Protein AF-A0A957ILQ0-F1 (afdb_monomer_lite)

Foldseek 3Di:
DVVVVVVVVVVVVVVVPDDDDPPPPDDDDDDDDPVPCPVVVVVVVVVVVVLVVDPPPPDDDPDPVSVPDDDPPDDDDDDPDDPDDDDDDDDPD

Secondary structure (DSSP, 8-state):
-HHHHHHHHHHHHHHHT-----------------TT-TTTHHHHHHHHHHHTT-----PPPSSHHHHTSPPTTS---S-SS-SS---------

Structure (mmCIF, N/CA/C/O backbone):
data_AF-A0A957ILQ0-F1
#
_entry.id   AF-A0A957ILQ0-F1
#
loop_
_atom_site.group_PDB
_atom_site.id
_atom_site.type_symbol
_atom_site.label_atom_id
_atom_site.label_alt_id
_atom_site.label_comp_id
_atom_site.label_asym_id
_atom_site.label_entity_id
_atom_site.label_seq_id
_atom_site.pdbx_PDB_ins_code
_atom_site.Cartn_x
_atom_site.Cartn_y
_atom_site.Cartn_z
_atom_site.occupancy
_atom_site.B_iso_or_equiv
_atom_site.auth_seq_id
_atom_site.auth_comp_id
_atom_site.auth_asym_id
_atom_site.auth_atom_id
_atom_site.pdbx_PDB_model_num
ATOM 1 N N . MET A 1 1 ? 25.709 30.315 50.017 1.00 61.53 1 MET A N 1
ATOM 2 C CA . MET A 1 1 ? 24.636 31.015 49.275 1.00 61.53 1 MET A CA 1
ATOM 3 C C . MET A 1 1 ? 24.531 30.555 47.817 1.00 61.53 1 MET A C 1
ATOM 5 O O . MET A 1 1 ? 23.608 29.817 47.518 1.00 61.53 1 MET A O 1
ATOM 9 N N . LYS A 1 2 ? 25.479 30.886 46.918 1.00 71.44 2 LYS A N 1
ATOM 10 C CA . LYS A 1 2 ? 25.376 30.567 45.469 1.00 71.44 2 LYS A CA 1
ATOM 11 C C . LYS A 1 2 ? 25.281 29.066 45.138 1.00 71.44 2 LYS A C 1
ATOM 13 O O . LYS A 1 2 ? 24.468 28.676 44.314 1.00 71.44 2 LYS A O 1
ATOM 18 N N . LYS A 1 3 ? 26.057 28.219 45.828 1.00 75.62 3 LYS A N 1
ATOM 19 C CA . LYS A 1 3 ? 26.013 26.752 45.650 1.00 75.62 3 LYS A CA 1
ATOM 20 C C . LYS A 1 3 ? 24.698 26.128 46.137 1.00 75.62 3 LYS A C 1
ATOM 22 O O . LYS A 1 3 ? 24.247 25.148 45.566 1.00 75.62 3 LYS A O 1
ATOM 27 N N . LEU A 1 4 ? 24.073 26.735 47.152 1.00 85.00 4 LEU A N 1
ATOM 28 C CA . LEU A 1 4 ? 22.783 26.286 47.681 1.00 85.00 4 LEU A CA 1
ATOM 29 C C . LEU A 1 4 ? 21.653 26.596 46.688 1.00 85.00 4 LEU A C 1
ATOM 31 O O . LEU A 1 4 ? 20.802 25.753 46.445 1.00 85.00 4 LEU A O 1
ATOM 35 N N . PHE A 1 5 ? 21.704 27.772 46.053 1.00 86.94 5 PHE A N 1
ATOM 36 C CA . PHE A 1 5 ? 20.769 28.149 44.990 1.00 86.94 5 PHE A CA 1
ATOM 37 C C . PHE A 1 5 ? 20.898 27.260 43.749 1.00 86.94 5 PHE A C 1
ATOM 39 O O . PHE A 1 5 ? 19.886 26.828 43.210 1.00 86.94 5 PHE A O 1
ATOM 46 N N . ALA A 1 6 ? 22.125 26.938 43.326 1.00 86.88 6 ALA A N 1
ATOM 47 C CA . ALA A 1 6 ? 22.350 26.042 42.191 1.00 86.88 6 ALA A CA 1
ATOM 48 C C . ALA A 1 6 ? 21.811 24.625 42.456 1.00 86.88 6 ALA A C 1
ATOM 50 O O . ALA A 1 6 ? 21.163 24.036 41.596 1.00 86.88 6 ALA A O 1
ATOM 51 N N . MET A 1 7 ? 22.023 24.103 43.668 1.00 88.62 7 MET A N 1
ATOM 52 C CA . MET A 1 7 ? 21.516 22.788 44.062 1.00 88.62 7 MET A CA 1
ATOM 53 C C . MET A 1 7 ? 19.982 22.764 44.144 1.00 88.62 7 MET A C 1
ATOM 55 O O . MET A 1 7 ? 19.365 21.815 43.670 1.00 88.62 7 MET A O 1
ATOM 59 N N . LEU A 1 8 ? 19.365 23.823 44.680 1.00 90.44 8 LEU A N 1
ATOM 60 C CA . LEU A 1 8 ? 17.907 23.949 44.749 1.00 90.44 8 LEU A CA 1
ATOM 61 C C . LEU A 1 8 ? 17.271 24.031 43.353 1.00 90.44 8 LEU A C 1
ATOM 63 O O . LEU A 1 8 ? 16.252 23.394 43.102 1.00 90.44 8 LEU A O 1
ATOM 67 N N . PHE A 1 9 ? 17.894 24.768 42.431 1.00 88.56 9 PHE A N 1
ATOM 68 C CA . PHE A 1 9 ? 17.420 24.884 41.052 1.00 88.56 9 PHE A CA 1
ATOM 69 C C . PHE A 1 9 ? 17.508 23.549 40.296 1.00 88.56 9 PHE A C 1
ATOM 71 O O . PHE A 1 9 ? 16.580 23.178 39.583 1.00 88.56 9 PHE A O 1
ATOM 78 N N . MET A 1 10 ? 18.583 22.784 40.512 1.00 87.00 10 MET A N 1
ATOM 79 C CA . MET A 1 10 ? 18.734 21.442 39.941 1.00 87.00 10 MET A CA 1
ATOM 80 C C . MET A 1 10 ? 17.666 20.471 40.473 1.00 87.00 10 MET A C 1
ATOM 82 O O . MET A 1 10 ? 17.086 19.711 39.705 1.00 87.00 10 MET A O 1
ATOM 86 N N . LEU A 1 11 ? 17.360 20.525 41.773 1.00 85.88 11 LEU A N 1
ATOM 87 C CA . LEU A 1 11 ? 16.308 19.706 42.391 1.00 85.88 11 LEU A CA 1
ATOM 88 C C . LEU A 1 11 ? 14.908 20.032 41.845 1.00 85.88 11 LEU A C 1
ATOM 90 O O . LEU A 1 11 ? 14.114 19.120 41.629 1.00 85.88 11 LEU A O 1
ATOM 94 N N . LEU A 1 12 ? 14.624 21.308 41.566 1.00 84.19 12 LEU A N 1
ATOM 95 C CA . LEU A 1 12 ? 13.371 21.738 40.933 1.00 84.19 12 LEU A CA 1
ATOM 96 C C . LEU A 1 12 ? 13.240 21.224 39.490 1.00 84.19 12 LEU A C 1
ATOM 98 O O . LEU A 1 12 ? 12.157 20.803 39.094 1.00 84.19 12 LEU A O 1
ATOM 102 N N . LEU A 1 13 ? 14.339 21.197 38.728 1.00 82.62 13 LEU A N 1
ATOM 103 C CA . LEU A 1 13 ? 14.370 20.625 37.375 1.00 82.62 13 LEU A CA 1
ATOM 104 C C . LEU A 1 13 ? 14.105 19.113 37.374 1.00 82.62 13 LEU A C 1
ATOM 106 O O . LEU A 1 13 ? 13.375 18.627 36.513 1.00 82.62 13 LEU A O 1
ATOM 110 N N . LEU A 1 14 ? 14.647 18.374 38.348 1.00 79.12 14 LEU A N 1
ATOM 111 C CA . LEU A 1 14 ? 14.395 16.933 38.467 1.00 79.12 14 LEU A CA 1
ATOM 112 C C . LEU A 1 14 ? 12.945 16.627 38.875 1.00 79.12 14 LEU A C 1
ATOM 114 O O . LEU A 1 14 ? 12.374 15.660 38.382 1.00 79.12 14 LEU A O 1
ATOM 118 N N . ALA A 1 15 ? 12.330 17.455 39.725 1.00 76.62 15 ALA A N 1
ATOM 119 C CA . ALA A 1 15 ? 10.923 17.298 40.104 1.00 76.62 15 ALA A CA 1
ATOM 120 C C . ALA A 1 15 ? 9.949 17.633 38.955 1.00 76.62 15 ALA A C 1
ATOM 122 O O . ALA A 1 15 ? 8.874 17.045 38.873 1.00 76.62 15 ALA A O 1
ATOM 123 N N . ALA A 1 16 ? 10.327 18.541 38.048 1.00 73.50 16 ALA A N 1
ATOM 124 C CA . ALA A 1 16 ? 9.523 18.905 36.878 1.00 73.50 16 ALA A CA 1
ATOM 125 C C . ALA A 1 16 ? 9.554 17.857 35.748 1.00 73.50 16 ALA A C 1
ATOM 127 O O . ALA A 1 16 ? 8.696 17.884 34.874 1.00 73.50 16 ALA A O 1
ATOM 128 N N . CYS A 1 17 ? 10.505 16.917 35.773 1.00 74.69 17 CYS A N 1
ATOM 129 C CA . CYS A 1 17 ? 10.509 15.731 34.902 1.00 74.69 17 CYS A CA 1
ATOM 130 C C . CYS A 1 17 ? 9.752 14.541 35.517 1.00 74.69 17 CYS A C 1
ATOM 132 O O . CYS A 1 17 ? 9.960 13.392 35.127 1.00 74.69 17 CYS A O 1
ATOM 134 N N . GLY A 1 18 ? 8.893 14.807 36.502 1.00 61.03 18 GLY A N 1
ATOM 135 C CA . GLY A 1 18 ? 8.056 13.800 37.126 1.00 61.03 18 GLY A CA 1
ATOM 136 C C . GLY A 1 18 ? 7.076 13.156 36.146 1.00 61.03 18 GLY A C 1
ATOM 137 O O . GLY A 1 18 ? 6.333 13.842 35.455 1.00 61.03 18 GLY A O 1
ATOM 138 N N . THR A 1 19 ? 7.071 11.824 36.200 1.00 64.38 19 THR A N 1
ATOM 139 C CA . THR A 1 19 ? 5.890 10.956 36.140 1.00 64.38 19 THR A CA 1
ATOM 140 C C . THR A 1 19 ? 4.990 11.126 34.920 1.00 64.38 19 THR A C 1
ATOM 142 O O . THR A 1 19 ? 4.058 11.923 34.910 1.00 64.38 19 THR A O 1
ATOM 145 N N . ALA A 1 20 ? 5.205 10.260 33.927 1.00 66.25 2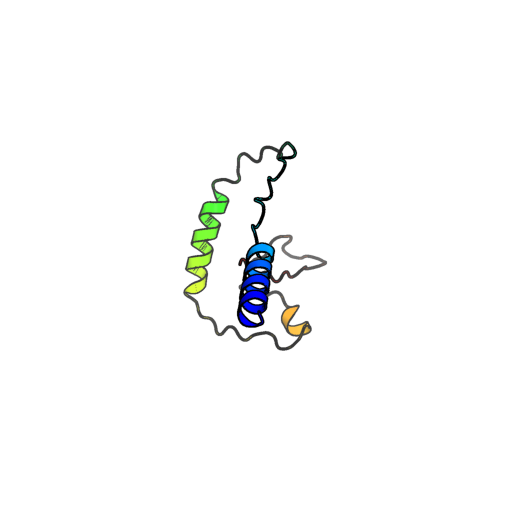0 ALA A N 1
ATOM 146 C CA . ALA A 1 20 ? 4.145 9.891 33.002 1.00 66.25 20 ALA A CA 1
ATOM 147 C C . ALA A 1 20 ? 3.011 9.232 33.807 1.00 66.25 20 ALA A C 1
ATOM 149 O O . ALA A 1 20 ? 3.204 8.175 34.412 1.00 66.25 20 ALA A O 1
ATOM 150 N N . GLU A 1 21 ? 1.849 9.880 33.858 1.00 69.81 21 GLU A N 1
ATOM 151 C CA . GLU A 1 21 ? 0.629 9.252 34.354 1.00 69.81 21 GLU A CA 1
ATOM 152 C C . GLU A 1 21 ? 0.300 8.051 33.453 1.00 69.81 21 GLU A C 1
ATOM 154 O O . GLU A 1 21 ? 0.329 8.188 32.226 1.00 69.81 21 GLU A O 1
ATOM 159 N N . PRO A 1 22 ? -0.013 6.865 34.006 1.00 61.28 22 PRO A N 1
ATOM 160 C CA . PRO A 1 22 ? -0.604 5.819 33.195 1.00 61.28 22 PRO A CA 1
ATOM 161 C C . PRO A 1 22 ? -1.974 6.316 32.728 1.00 61.28 22 PRO A C 1
ATOM 163 O O . PRO A 1 22 ? -2.895 6.498 33.529 1.00 61.28 22 PRO A O 1
ATOM 166 N N . VAL A 1 23 ? -2.099 6.545 31.421 1.00 65.31 23 VAL A N 1
ATOM 167 C CA . VAL A 1 23 ? -3.386 6.777 30.769 1.00 65.31 23 VAL A CA 1
ATOM 168 C C . VAL A 1 23 ? -4.250 5.558 31.065 1.00 65.31 23 VAL A C 1
ATOM 170 O O . VAL A 1 23 ? -4.007 4.461 30.569 1.00 65.31 23 VAL A O 1
ATOM 173 N N . T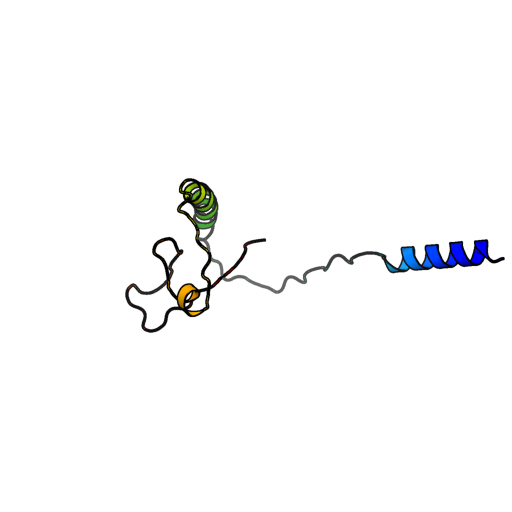HR A 1 24 ? -5.235 5.738 31.939 1.00 55.59 24 THR A N 1
ATOM 174 C CA . THR A 1 24 ? -6.265 4.731 32.158 1.00 55.59 24 THR A CA 1
ATOM 175 C C . THR A 1 24 ? -7.226 4.865 30.985 1.00 55.59 24 THR A C 1
ATOM 177 O O . THR A 1 24 ? -8.078 5.754 30.977 1.00 55.59 24 THR A O 1
ATOM 180 N N . GLU A 1 25 ? -7.043 4.038 29.955 1.00 61.41 25 GLU A N 1
ATOM 181 C CA . GLU A 1 25 ? -8.021 3.918 28.877 1.00 61.41 25 GLU A CA 1
ATOM 182 C C . GLU A 1 25 ? -9.372 3.539 29.492 1.00 61.41 25 GLU A C 1
ATOM 184 O O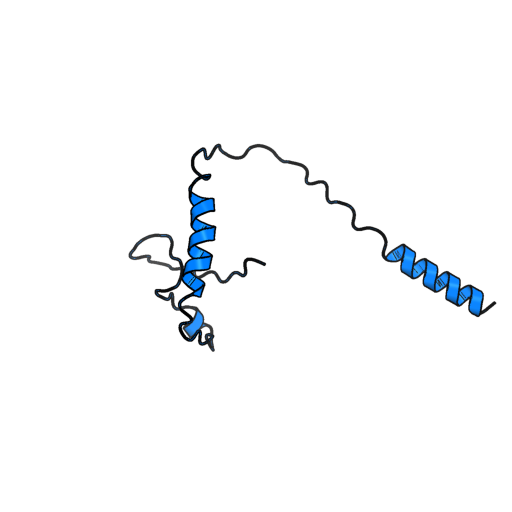 . GLU A 1 25 ? -9.554 2.475 30.085 1.00 61.41 25 GLU A O 1
ATOM 189 N N . THR A 1 26 ? -10.332 4.455 29.389 1.00 56.28 26 THR A N 1
ATOM 190 C CA . THR A 1 26 ? -11.728 4.147 29.674 1.00 56.28 26 THR A CA 1
ATOM 191 C C . THR A 1 26 ? -12.214 3.248 28.548 1.00 56.28 26 THR A C 1
ATOM 193 O O . THR A 1 26 ? -12.407 3.710 27.426 1.00 56.28 26 THR A O 1
ATOM 196 N N . ALA A 1 27 ? -12.393 1.962 28.845 1.00 56.94 27 ALA A N 1
ATOM 197 C CA . ALA A 1 27 ? -13.035 1.025 27.938 1.00 56.94 27 ALA A CA 1
ATOM 198 C C . ALA A 1 27 ? -14.446 1.537 27.605 1.00 56.94 27 ALA A C 1
ATOM 200 O O . ALA A 1 27 ? -15.339 1.534 28.457 1.00 56.94 27 ALA A O 1
ATOM 201 N N . VAL A 1 28 ? -14.641 1.988 26.365 1.00 53.91 28 VAL A N 1
ATOM 202 C CA . VAL A 1 28 ? -15.970 2.213 25.797 1.00 53.91 28 VAL A CA 1
ATOM 203 C C . VAL A 1 28 ? -16.375 0.963 25.022 1.00 53.91 28 VAL A C 1
ATOM 205 O O . VAL A 1 28 ? -15.591 0.354 24.304 1.00 53.91 28 VAL A O 1
ATOM 208 N N . ALA A 1 29 ? -17.618 0.577 25.274 1.00 53.59 29 ALA A N 1
ATOM 209 C CA . ALA A 1 29 ? -18.246 -0.701 25.018 1.00 53.59 29 ALA A CA 1
ATOM 210 C C . ALA A 1 29 ? -18.271 -1.200 23.556 1.00 53.59 29 ALA A C 1
ATOM 212 O O . ALA A 1 29 ? -18.566 -0.458 22.624 1.00 53.59 29 ALA A O 1
ATOM 213 N N . THR A 1 30 ? -18.135 -2.529 23.482 1.00 43.66 30 THR A N 1
ATOM 214 C CA . THR A 1 30 ? -18.704 -3.499 22.529 1.00 43.66 30 THR A CA 1
ATOM 215 C C . THR A 1 30 ? -18.185 -3.479 21.092 1.00 43.66 30 THR A C 1
ATOM 217 O O . THR A 1 30 ? -18.762 -2.870 20.195 1.00 43.66 30 THR A O 1
ATOM 220 N N . GLU A 1 31 ? -17.159 -4.301 20.863 1.00 48.19 31 GLU A N 1
ATOM 221 C CA . GLU A 1 31 ? -16.857 -4.865 19.548 1.00 48.19 31 GLU A CA 1
ATOM 222 C C . GLU A 1 31 ? -18.062 -5.652 18.992 1.00 48.19 31 GLU A C 1
ATOM 224 O O . GLU A 1 31 ? -18.708 -6.403 19.737 1.00 48.19 31 GLU A O 1
ATOM 229 N N . PRO A 1 32 ? -18.356 -5.576 17.682 1.00 50.31 32 PRO A N 1
ATOM 230 C CA . PRO A 1 32 ? -19.137 -6.614 17.035 1.00 50.31 32 PRO A CA 1
ATOM 231 C C . PRO A 1 32 ? -18.323 -7.910 17.069 1.00 50.31 32 PRO A C 1
ATOM 233 O O . PRO A 1 32 ? -17.196 -7.972 16.585 1.00 50.31 32 PRO A O 1
ATOM 236 N N . THR A 1 33 ? -18.911 -8.953 17.649 1.00 50.25 33 THR A N 1
ATOM 237 C CA . THR A 1 33 ? -18.389 -10.318 17.665 1.00 50.25 33 THR A CA 1
ATOM 238 C C . THR A 1 33 ? -17.942 -10.757 16.265 1.00 50.25 33 THR A C 1
ATOM 240 O O . THR A 1 33 ? -18.755 -11.166 15.439 1.00 50.25 33 THR A O 1
ATOM 243 N N . ALA A 1 34 ? -16.635 -10.709 16.010 1.00 50.59 34 ALA A N 1
ATOM 244 C CA . ALA A 1 34 ? -15.990 -11.348 14.873 1.00 50.59 34 ALA A CA 1
ATOM 245 C C . ALA A 1 34 ? -15.321 -12.642 15.356 1.00 50.59 34 ALA A C 1
ATOM 247 O O . ALA A 1 34 ? -14.109 -12.715 15.554 1.00 50.59 34 ALA A O 1
ATOM 248 N N . THR A 1 35 ? -16.122 -13.694 15.535 1.00 50.88 35 THR A N 1
ATOM 249 C CA . THR A 1 35 ? -15.695 -15.054 15.933 1.00 50.88 35 THR A CA 1
ATOM 250 C C . THR A 1 35 ? -14.808 -15.766 14.888 1.00 50.88 35 THR A C 1
ATOM 252 O O . THR A 1 35 ? -14.658 -1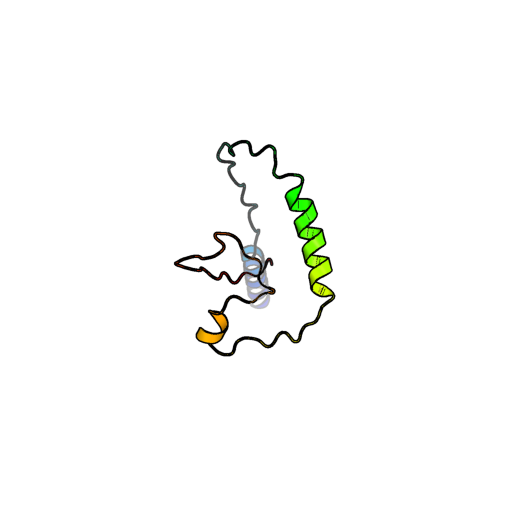6.981 14.922 1.00 50.88 35 THR A O 1
ATOM 255 N N . THR A 1 36 ? -14.139 -15.048 13.980 1.00 52.59 36 THR A N 1
ATOM 256 C CA . THR A 1 36 ? -13.324 -15.670 12.918 1.00 52.59 36 THR A CA 1
ATOM 257 C C . THR A 1 36 ? -11.981 -14.973 12.656 1.00 52.59 36 THR A C 1
ATOM 259 O O . THR A 1 36 ? -11.352 -15.236 11.637 1.00 52.59 36 THR A O 1
ATOM 262 N N . ALA A 1 37 ? -11.493 -14.108 13.553 1.00 52.12 37 ALA A N 1
ATOM 263 C CA . ALA A 1 37 ? -10.208 -13.409 13.367 1.00 52.12 37 ALA A CA 1
ATOM 264 C C . ALA A 1 37 ? -8.977 -14.148 13.942 1.00 52.12 37 ALA A C 1
ATOM 266 O O . ALA A 1 37 ? -7.840 -13.798 13.633 1.00 52.12 37 ALA A O 1
ATOM 267 N N . SER A 1 38 ? -9.167 -15.203 14.744 1.00 49.94 38 SER A N 1
ATOM 268 C CA . SER A 1 38 ? -8.055 -15.845 15.466 1.00 49.94 38 SER A CA 1
ATOM 269 C C . SER A 1 38 ? -7.125 -16.700 14.589 1.00 49.94 38 SER A C 1
ATOM 271 O O . SER A 1 38 ? -6.013 -16.997 15.014 1.00 49.94 38 SER A O 1
ATOM 273 N N . ALA A 1 39 ? -7.538 -17.094 13.379 1.00 47.28 39 ALA A N 1
ATOM 274 C CA . ALA A 1 39 ? -6.692 -17.885 12.475 1.00 47.28 39 ALA A CA 1
ATOM 275 C C . ALA A 1 39 ? -5.858 -17.018 11.509 1.00 47.28 39 ALA A C 1
ATOM 277 O O . ALA A 1 39 ? -4.801 -17.449 11.056 1.00 47.28 39 ALA A O 1
ATOM 278 N N . ALA A 1 40 ? -6.295 -15.787 11.214 1.00 51.19 40 ALA A N 1
ATOM 279 C CA . ALA A 1 40 ? -5.645 -14.913 10.232 1.00 51.19 40 ALA A CA 1
ATOM 280 C C . ALA A 1 40 ? -4.431 -14.161 10.805 1.00 51.19 40 ALA A C 1
ATOM 282 O O . ALA A 1 40 ? -3.421 -14.011 10.118 1.00 51.19 40 ALA A O 1
ATOM 283 N N . ALA A 1 41 ? -4.480 -13.758 12.080 1.00 49.00 41 ALA A N 1
ATOM 284 C CA . ALA A 1 41 ? -3.361 -13.068 12.729 1.00 49.00 41 ALA A CA 1
ATOM 285 C C . ALA A 1 41 ? -2.104 -13.953 12.824 1.00 49.00 41 ALA A C 1
ATOM 287 O O . ALA A 1 41 ? -0.993 -13.480 12.603 1.00 49.00 41 ALA A O 1
ATOM 288 N N . SER A 1 42 ? -2.272 -15.262 13.054 1.00 44.25 42 SER A N 1
ATOM 289 C CA . SER A 1 42 ? -1.143 -16.198 13.117 1.00 44.25 42 SER A CA 1
ATOM 290 C C . SER A 1 42 ? -0.511 -16.479 11.746 1.00 44.25 42 SER A C 1
ATOM 292 O O . SER A 1 42 ? 0.644 -16.892 11.692 1.00 44.25 42 SER A O 1
ATOM 294 N N . ALA A 1 43 ? -1.234 -16.250 10.643 1.00 48.28 43 ALA A N 1
ATOM 295 C CA . ALA A 1 43 ? -0.699 -16.376 9.286 1.00 48.28 43 ALA A CA 1
ATOM 296 C C . ALA A 1 43 ? 0.064 -15.114 8.837 1.00 48.28 43 ALA A C 1
ATOM 298 O O . ALA A 1 43 ? 1.035 -15.219 8.086 1.00 48.28 43 ALA A O 1
ATOM 299 N N . ALA A 1 44 ? -0.330 -13.931 9.325 1.00 52.16 44 ALA A N 1
ATOM 300 C CA . ALA A 1 44 ? 0.318 -12.663 8.983 1.00 52.16 44 ALA A CA 1
ATOM 301 C C . ALA A 1 44 ? 1.770 -12.589 9.492 1.00 52.16 44 ALA A C 1
ATOM 303 O O . ALA A 1 44 ? 2.662 -12.156 8.762 1.00 52.16 44 ALA A O 1
ATOM 304 N N . THR A 1 45 ? 2.043 -13.099 10.699 1.00 49.66 45 THR A N 1
ATOM 305 C CA . THR A 1 45 ? 3.406 -13.137 11.257 1.00 49.66 45 THR A CA 1
ATOM 306 C C . THR A 1 45 ? 4.325 -14.100 10.494 1.00 49.66 45 THR A C 1
ATOM 308 O O . THR A 1 45 ? 5.498 -13.797 10.295 1.00 49.66 45 THR A O 1
ATOM 311 N N . SER A 1 46 ? 3.809 -15.229 9.991 1.00 46.16 46 SER A N 1
ATOM 312 C CA . SER A 1 46 ? 4.610 -16.183 9.202 1.00 46.16 46 SER A CA 1
ATOM 313 C C . SER A 1 46 ? 4.876 -15.724 7.761 1.00 46.16 46 SER A C 1
ATOM 315 O O . SER A 1 46 ? 5.893 -16.106 7.173 1.00 46.16 46 SER A O 1
ATOM 317 N N . ALA A 1 47 ? 4.007 -14.882 7.192 1.00 50.56 47 ALA A N 1
ATOM 318 C CA . ALA A 1 47 ? 4.214 -14.295 5.867 1.00 50.56 47 ALA A CA 1
ATOM 319 C C . ALA A 1 47 ? 5.280 -13.183 5.876 1.00 50.56 47 ALA A C 1
ATOM 321 O O . ALA A 1 47 ? 6.088 -13.112 4.950 1.00 50.56 47 ALA A O 1
ATOM 322 N N . ALA A 1 48 ? 5.350 -12.375 6.942 1.00 51.25 48 ALA A N 1
ATOM 323 C CA . ALA A 1 48 ? 6.354 -11.315 7.078 1.00 51.25 48 ALA A CA 1
ATOM 324 C C . ALA A 1 48 ? 7.794 -11.867 7.121 1.00 51.25 48 ALA A C 1
ATOM 326 O O . ALA A 1 48 ? 8.696 -11.307 6.502 1.00 51.25 48 ALA A O 1
ATOM 327 N N . THR A 1 49 ? 8.014 -13.012 7.777 1.00 47.12 49 THR A N 1
ATOM 328 C CA . THR A 1 49 ? 9.337 -13.661 7.819 1.00 47.12 49 THR A CA 1
ATOM 329 C C . THR A 1 49 ? 9.719 -14.326 6.490 1.00 47.12 49 THR A C 1
ATOM 331 O O . THR A 1 49 ? 10.900 -14.390 6.162 1.00 47.12 49 THR A O 1
ATOM 334 N N . SER A 1 50 ? 8.745 -14.775 5.690 1.00 45.44 50 SER A N 1
ATOM 335 C CA . SER A 1 50 ? 9.01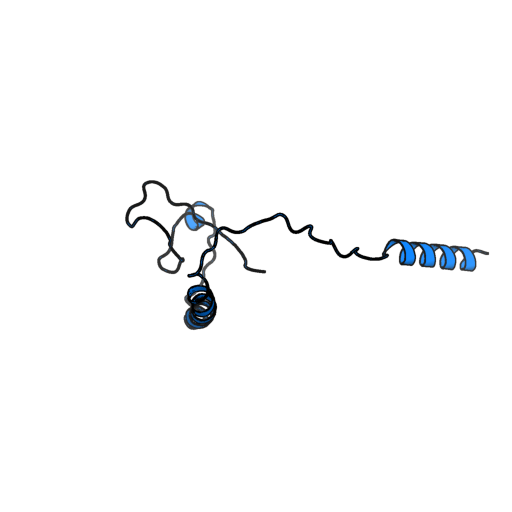1 -15.426 4.393 1.00 45.44 50 SER A CA 1
ATOM 336 C C . SER A 1 50 ? 9.226 -14.433 3.240 1.00 45.44 50 SER A C 1
ATOM 338 O O . SER A 1 50 ? 9.817 -14.793 2.224 1.00 45.44 50 SER A O 1
ATOM 340 N N . ALA A 1 51 ? 8.788 -13.178 3.383 1.00 52.22 51 ALA A N 1
ATOM 341 C CA . ALA A 1 51 ? 9.060 -12.117 2.408 1.00 52.22 51 ALA A CA 1
ATOM 342 C C . ALA A 1 51 ? 10.477 -11.521 2.541 1.00 52.22 51 ALA A C 1
ATOM 344 O O . ALA A 1 51 ? 11.000 -10.968 1.578 1.00 52.22 51 ALA A O 1
ATOM 345 N N . ALA A 1 52 ? 11.126 -11.675 3.701 1.00 51.78 52 ALA A N 1
ATOM 346 C CA . ALA A 1 52 ? 12.478 -11.165 3.951 1.00 51.78 52 ALA A CA 1
ATOM 347 C C . ALA A 1 52 ? 13.597 -12.002 3.292 1.00 51.78 52 ALA A C 1
ATOM 349 O O . ALA A 1 52 ? 14.738 -11.560 3.235 1.00 51.78 52 ALA A O 1
ATOM 350 N N . SER A 1 53 ? 13.301 -13.205 2.781 1.00 51.09 53 SER A N 1
ATOM 351 C CA . SER A 1 53 ? 14.296 -14.071 2.120 1.00 51.09 53 SER A CA 1
ATOM 352 C C . SER A 1 53 ? 14.488 -13.797 0.624 1.00 51.09 53 SER A C 1
ATOM 354 O O . SER A 1 53 ? 15.281 -14.475 -0.027 1.00 51.09 53 SER A O 1
ATOM 356 N N . GLY A 1 54 ? 13.775 -12.819 0.067 1.00 54.28 54 GLY A N 1
ATOM 357 C CA . GLY A 1 54 ? 14.021 -12.301 -1.271 1.00 54.28 54 GLY A CA 1
ATOM 358 C C . GLY A 1 54 ? 14.438 -10.848 -1.168 1.00 54.28 54 GLY A C 1
ATOM 359 O O . GLY A 1 54 ? 13.594 -9.972 -1.328 1.00 54.28 54 GLY A O 1
ATOM 360 N N . GLU A 1 55 ? 15.720 -10.586 -0.908 1.00 55.44 55 GLU A N 1
ATOM 361 C CA . GLU A 1 55 ? 16.300 -9.248 -1.054 1.00 55.44 55 GLU A CA 1
ATOM 362 C C . GLU A 1 55 ? 16.343 -8.899 -2.549 1.00 55.44 55 GLU A C 1
ATOM 364 O O . GLU A 1 55 ? 17.375 -8.923 -3.213 1.00 55.44 55 GLU A O 1
ATOM 369 N N . ALA A 1 56 ? 15.164 -8.678 -3.127 1.00 63.62 56 ALA A N 1
ATOM 370 C CA . ALA A 1 56 ? 15.041 -7.963 -4.374 1.00 63.62 56 ALA A CA 1
ATOM 371 C C . ALA A 1 56 ? 15.524 -6.549 -4.079 1.00 63.62 56 ALA A C 1
ATOM 373 O O . ALA A 1 56 ? 14.991 -5.924 -3.168 1.00 63.62 56 ALA A O 1
ATOM 374 N N . ASP A 1 57 ? 16.519 -6.084 -4.830 1.00 65.94 57 ASP A N 1
ATOM 375 C CA . ASP A 1 57 ? 17.066 -4.729 -4.787 1.00 65.94 57 ASP A CA 1
ATOM 376 C C . ASP A 1 57 ? 15.929 -3.699 -4.628 1.00 65.94 57 ASP A C 1
ATOM 378 O O . ASP A 1 57 ? 15.176 -3.400 -5.565 1.00 65.94 57 ASP A O 1
ATOM 382 N N . ILE A 1 58 ? 15.692 -3.248 -3.389 1.00 71.00 58 ILE A N 1
ATOM 383 C CA . ILE A 1 58 ? 14.625 -2.296 -3.094 1.00 71.00 58 ILE A CA 1
ATOM 384 C C . ILE A 1 58 ? 15.203 -0.925 -3.397 1.00 71.00 58 ILE A C 1
ATOM 386 O O . ILE A 1 58 ? 15.701 -0.237 -2.512 1.00 71.00 58 ILE A O 1
ATOM 390 N N . THR A 1 59 ? 15.119 -0.514 -4.658 1.00 81.75 59 THR A N 1
ATOM 391 C CA . THR A 1 59 ? 15.391 0.873 -5.026 1.00 81.75 59 THR A CA 1
ATOM 392 C C . THR A 1 59 ? 14.243 1.752 -4.514 1.00 81.75 59 THR A C 1
ATOM 394 O O . THR A 1 59 ? 13.088 1.526 -4.902 1.00 81.75 59 THR A O 1
ATOM 397 N N . PRO A 1 60 ? 14.505 2.735 -3.631 1.00 85.19 60 PRO A N 1
ATOM 398 C CA . PRO A 1 60 ? 13.486 3.690 -3.216 1.00 85.19 60 PRO A CA 1
ATOM 399 C C . PRO A 1 60 ? 12.987 4.499 -4.415 1.00 85.19 60 PRO A C 1
ATOM 401 O O . PRO A 1 60 ? 13.763 4.847 -5.304 1.00 85.19 60 PRO A O 1
ATOM 404 N N . ALA A 1 61 ? 11.696 4.829 -4.422 1.00 87.56 61 ALA A N 1
ATOM 405 C CA . ALA A 1 61 ? 11.156 5.766 -5.398 1.00 87.56 61 ALA A CA 1
ATOM 406 C C . ALA A 1 61 ? 11.792 7.152 -5.204 1.00 87.56 61 ALA A C 1
ATOM 408 O O . ALA A 1 61 ? 11.981 7.607 -4.073 1.00 87.56 61 ALA A O 1
ATOM 409 N N . THR A 1 62 ? 12.098 7.835 -6.304 1.00 94.19 62 THR A N 1
ATOM 410 C CA . THR A 1 62 ? 12.730 9.166 -6.288 1.00 94.19 62 THR A CA 1
ATOM 411 C C . THR A 1 62 ? 11.715 10.306 -6.344 1.00 94.19 62 THR A C 1
ATOM 413 O O . THR A 1 62 ? 12.048 11.456 -6.056 1.00 94.19 62 THR A O 1
ATOM 416 N N . ASN A 1 63 ? 10.468 10.005 -6.714 1.00 93.31 63 ASN A N 1
ATOM 417 C CA . ASN A 1 63 ? 9.384 10.973 -6.834 1.00 93.31 63 ASN A CA 1
ATOM 418 C C . ASN A 1 63 ? 8.008 10.335 -6.565 1.00 93.31 63 ASN A C 1
ATOM 420 O O . ASN A 1 63 ? 7.866 9.118 -6.454 1.00 93.31 63 ASN A O 1
ATOM 424 N N . SER A 1 64 ? 6.976 11.178 -6.453 1.00 89.88 64 SER A N 1
ATOM 425 C CA . SER A 1 64 ? 5.612 10.747 -6.125 1.00 89.88 64 SER A CA 1
ATOM 426 C C . SER A 1 64 ? 4.930 9.949 -7.235 1.00 89.88 64 SER A C 1
ATOM 428 O O . SER A 1 64 ? 4.059 9.137 -6.938 1.00 89.88 64 SER A O 1
ATOM 430 N N . ILE A 1 65 ? 5.320 10.153 -8.496 1.00 91.75 65 ILE A N 1
ATOM 431 C CA . ILE A 1 65 ? 4.776 9.391 -9.626 1.00 91.75 65 ILE A CA 1
ATOM 432 C C . ILE A 1 65 ? 5.264 7.946 -9.535 1.00 91.75 65 ILE A C 1
ATOM 434 O O . ILE A 1 65 ? 4.460 7.028 -9.633 1.00 91.75 65 ILE A O 1
ATOM 438 N N . GLU A 1 66 ? 6.559 7.749 -9.277 1.00 90.94 66 GLU A N 1
ATOM 439 C CA . GLU A 1 66 ? 7.152 6.427 -9.048 1.00 90.94 66 GLU A CA 1
ATOM 440 C C . GLU A 1 66 ? 6.578 5.741 -7.808 1.00 90.94 66 G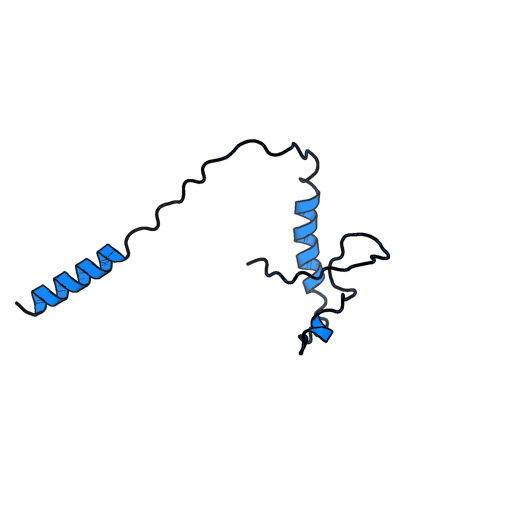LU A C 1
ATOM 442 O O . GLU A 1 66 ? 6.335 4.536 -7.828 1.00 90.94 66 GLU A O 1
ATOM 447 N N . ALA A 1 67 ? 6.329 6.502 -6.738 1.00 88.94 67 ALA A N 1
ATOM 448 C CA . ALA A 1 67 ? 5.661 5.986 -5.550 1.00 88.94 67 ALA A CA 1
ATOM 449 C C . ALA A 1 67 ? 4.226 5.525 -5.883 1.00 88.94 67 ALA A C 1
ATOM 451 O O . ALA A 1 67 ? 3.833 4.414 -5.545 1.00 88.94 67 ALA A O 1
ATOM 452 N N . GLY A 1 68 ? 3.466 6.308 -6.651 1.00 90.94 68 GLY A N 1
ATOM 453 C CA . GLY A 1 68 ? 2.069 6.027 -6.997 1.00 90.94 68 GLY A CA 1
ATOM 454 C C . GLY A 1 68 ? 1.801 4.773 -7.847 1.00 90.94 68 GLY A C 1
ATOM 455 O O . GLY A 1 68 ? 0.655 4.552 -8.239 1.00 90.94 68 GLY A O 1
ATOM 456 N N . ILE A 1 69 ? 2.811 3.955 -8.152 1.00 90.56 69 ILE A N 1
ATOM 457 C CA . ILE A 1 69 ? 2.677 2.719 -8.927 1.00 90.56 69 ILE A CA 1
ATOM 458 C C . ILE A 1 69 ? 2.579 1.527 -7.968 1.00 90.56 69 ILE A C 1
ATOM 460 O O . ILE A 1 69 ? 3.532 1.205 -7.261 1.00 90.56 69 ILE A O 1
ATOM 464 N N . ALA A 1 70 ? 1.442 0.826 -7.988 1.00 89.62 70 ALA A N 1
ATOM 465 C CA . ALA A 1 70 ? 1.273 -0.425 -7.251 1.00 89.62 70 ALA A CA 1
ATOM 466 C C . ALA A 1 70 ? 2.155 -1.529 -7.856 1.00 89.62 70 ALA A C 1
ATOM 468 O O . ALA A 1 70 ? 2.072 -1.819 -9.052 1.00 89.62 70 ALA A O 1
ATOM 469 N N . ARG A 1 71 ? 2.987 -2.169 -7.032 1.00 87.00 71 ARG A N 1
ATOM 470 C CA . ARG A 1 71 ? 3.950 -3.194 -7.460 1.00 87.00 71 ARG A CA 1
ATOM 471 C C . ARG A 1 71 ? 3.394 -4.587 -7.205 1.00 87.00 71 ARG A C 1
ATOM 473 O O . ARG A 1 71 ? 2.506 -4.783 -6.380 1.00 87.00 71 ARG A O 1
ATOM 480 N N . ASP A 1 72 ? 3.943 -5.588 -7.878 1.00 87.06 72 ASP A N 1
ATOM 481 C CA . ASP A 1 72 ? 3.502 -6.979 -7.693 1.00 87.06 72 ASP A CA 1
ATOM 482 C C . ASP A 1 72 ? 3.845 -7.548 -6.316 1.00 87.06 72 ASP A C 1
ATOM 484 O O . ASP A 1 72 ? 3.146 -8.430 -5.828 1.00 87.06 72 ASP A O 1
ATOM 488 N N . ARG A 1 73 ? 4.880 -7.002 -5.668 1.00 86.31 73 ARG A N 1
ATOM 489 C CA . ARG A 1 73 ? 5.262 -7.355 -4.295 1.00 86.31 73 ARG A CA 1
ATOM 490 C C . ARG A 1 73 ? 4.379 -6.724 -3.219 1.00 86.31 73 ARG A C 1
ATOM 492 O O . ARG A 1 73 ? 4.476 -7.125 -2.065 1.00 86.31 73 ARG A O 1
ATOM 499 N N . ASP A 1 74 ? 3.599 -5.701 -3.566 1.00 88.69 74 ASP A N 1
ATOM 500 C CA . ASP A 1 74 ? 2.780 -5.002 -2.582 1.00 88.69 74 ASP A CA 1
ATOM 501 C C . ASP A 1 74 ? 1.583 -5.881 -2.207 1.00 88.69 74 ASP A C 1
ATOM 503 O O . ASP A 1 74 ? 0.999 -6.567 -3.052 1.00 88.69 74 ASP A O 1
ATOM 507 N N . TRP A 1 75 ? 1.201 -5.854 -0.932 1.00 91.06 75 TRP A N 1
ATOM 508 C CA . TRP A 1 75 ? -0.036 -6.489 -0.505 1.00 91.06 75 TRP A CA 1
ATOM 509 C C . TRP A 1 75 ? -1.230 -5.717 -1.078 1.00 91.06 75 TRP A C 1
ATOM 511 O O . TRP A 1 75 ? -1.288 -4.491 -0.993 1.00 91.06 75 TRP A O 1
ATOM 521 N N . LYS A 1 76 ? -2.176 -6.438 -1.687 1.00 93.44 76 LYS A N 1
ATOM 522 C CA . LYS A 1 76 ? -3.329 -5.861 -2.387 1.00 93.44 76 LYS A CA 1
ATOM 523 C C . LYS A 1 76 ? -4.621 -6.414 -1.798 1.00 93.44 76 LYS A C 1
ATOM 525 O O . LYS A 1 76 ? -4.767 -7.625 -1.640 1.00 93.44 76 LYS A O 1
ATOM 530 N N . GLN A 1 77 ? -5.583 -5.530 -1.553 1.00 94.69 77 GLN A N 1
ATOM 531 C CA . GLN A 1 77 ? -6.947 -5.884 -1.172 1.00 94.69 77 GLN A CA 1
ATOM 532 C C . GLN A 1 77 ? -7.941 -5.101 -2.034 1.00 94.69 77 GLN A C 1
ATOM 534 O O . GLN A 1 77 ? -7.796 -3.894 -2.206 1.00 94.69 77 GLN A O 1
ATOM 539 N N . GLY A 1 78 ? -8.969 -5.782 -2.553 1.00 94.38 78 GLY A N 1
ATOM 540 C CA . GLY A 1 78 ? -10.043 -5.155 -3.327 1.00 94.38 78 GLY A CA 1
ATOM 541 C C . GLY A 1 78 ? -10.393 -5.904 -4.612 1.00 94.38 78 GLY A C 1
ATOM 542 O O . GLY A 1 78 ? -10.177 -7.110 -4.725 1.00 94.38 78 GLY A O 1
ATOM 543 N N . ALA A 1 79 ? -10.980 -5.179 -5.566 1.00 95.00 79 ALA A N 1
ATOM 544 C CA . ALA A 1 79 ? -11.351 -5.707 -6.876 1.00 95.00 79 ALA A CA 1
ATOM 545 C C . ALA A 1 79 ? -10.116 -5.984 -7.753 1.00 95.00 79 ALA A C 1
ATOM 547 O O . ALA A 1 79 ? -9.089 -5.327 -7.609 1.00 95.00 79 ALA A O 1
ATOM 548 N N . ALA A 1 80 ? -10.243 -6.922 -8.697 1.00 92.00 80 ALA A N 1
ATOM 549 C CA . ALA A 1 80 ? -9.181 -7.230 -9.660 1.00 92.00 80 ALA A CA 1
ATOM 550 C C . ALA A 1 80 ? -8.922 -6.087 -10.663 1.00 92.00 80 ALA A C 1
ATOM 552 O O . ALA A 1 80 ? -7.805 -5.957 -11.149 1.00 92.00 80 ALA A O 1
ATOM 553 N N . ASP A 1 81 ? -9.944 -5.271 -10.947 1.00 93.94 81 ASP A N 1
ATOM 554 C CA . ASP A 1 81 ? -9.882 -4.123 -11.860 1.00 93.94 81 ASP A CA 1
ATOM 555 C C . ASP A 1 81 ? -10.590 -2.904 -11.230 1.00 93.94 81 ASP A C 1
ATOM 557 O O . ASP A 1 81 ? -11.787 -2.684 -11.447 1.00 93.94 81 ASP A O 1
ATOM 561 N N . PRO A 1 82 ? -9.917 -2.177 -10.320 1.00 94.44 82 PRO A N 1
ATOM 562 C CA . PRO A 1 82 ? -10.512 -1.045 -9.624 1.00 94.44 82 PRO A CA 1
ATOM 563 C C . PRO A 1 82 ? -10.478 0.235 -10.475 1.00 94.44 82 PRO A C 1
ATOM 565 O O . PRO A 1 82 ? -9.479 0.552 -11.112 1.00 94.44 82 PRO A O 1
ATOM 568 N N . LEU A 1 83 ? -11.539 1.048 -10.399 1.00 97.00 83 LEU A N 1
ATOM 569 C CA . LEU A 1 83 ? -11.544 2.395 -10.996 1.00 97.00 83 LEU A CA 1
ATOM 570 C C . LEU A 1 83 ? -10.591 3.365 -10.278 1.00 97.00 83 LEU A C 1
ATOM 572 O O . LEU A 1 83 ? -10.120 4.330 -10.875 1.00 97.00 83 LEU A O 1
ATOM 576 N N . ILE A 1 84 ? -10.355 3.139 -8.983 1.00 94.44 84 ILE A N 1
ATOM 577 C CA . ILE A 1 84 ? -9.488 3.950 -8.125 1.00 94.44 84 ILE A CA 1
ATOM 578 C C . ILE A 1 84 ? -8.682 3.004 -7.240 1.00 94.44 84 ILE A C 1
ATOM 580 O O . ILE A 1 84 ? -9.255 2.147 -6.567 1.00 94.44 84 ILE A O 1
ATOM 584 N N . THR A 1 85 ? -7.370 3.219 -7.194 1.00 93.81 85 THR A N 1
ATOM 585 C CA . THR A 1 85 ? -6.448 2.507 -6.304 1.00 93.81 85 THR A CA 1
ATOM 586 C C . THR A 1 85 ? -5.905 3.475 -5.261 1.00 93.81 85 THR A C 1
ATOM 588 O O . THR A 1 85 ? -5.445 4.562 -5.606 1.00 93.81 85 THR A O 1
ATOM 591 N N . ILE A 1 86 ? -5.945 3.073 -3.990 1.00 94.19 86 ILE A N 1
ATOM 592 C CA . ILE A 1 86 ? -5.314 3.791 -2.878 1.00 94.19 86 ILE A CA 1
ATOM 593 C C . ILE A 1 86 ? -4.050 3.020 -2.499 1.00 94.19 86 ILE A C 1
ATOM 595 O O . ILE A 1 86 ? -4.113 1.811 -2.291 1.00 94.19 86 ILE A O 1
ATOM 599 N N . ILE A 1 87 ? -2.915 3.715 -2.429 1.00 93.25 87 ILE A N 1
ATOM 600 C CA . ILE A 1 87 ? -1.637 3.151 -1.983 1.00 93.25 87 ILE A CA 1
ATOM 601 C C . ILE A 1 87 ? -1.314 3.764 -0.625 1.00 93.25 87 ILE A C 1
ATOM 603 O O . ILE A 1 87 ? -1.188 4.982 -0.507 1.00 93.25 87 ILE A O 1
ATOM 607 N N . GLU A 1 88 ? -1.195 2.912 0.387 1.00 91.62 88 GLU A N 1
ATOM 608 C CA . GLU A 1 88 ? -0.839 3.302 1.747 1.00 91.62 88 GLU A CA 1
ATOM 609 C C . GLU A 1 88 ? 0.619 2.936 2.035 1.00 91.62 88 GLU A C 1
ATOM 611 O O . GLU A 1 88 ? 1.063 1.823 1.749 1.00 91.62 88 GLU A O 1
ATOM 616 N N . TYR A 1 89 ? 1.357 3.883 2.614 1.00 88.81 89 TYR A N 1
ATOM 617 C CA . TYR A 1 89 ? 2.695 3.656 3.149 1.00 88.81 89 TYR A CA 1
ATOM 618 C C . TYR A 1 89 ? 2.623 3.723 4.666 1.00 88.81 89 TYR A C 1
ATOM 620 O O . TYR A 1 89 ? 2.279 4.767 5.217 1.00 88.81 89 TYR A O 1
ATOM 628 N N . GLY A 1 90 ? 2.970 2.623 5.322 1.00 86.75 90 GLY A N 1
ATOM 629 C CA . GLY A 1 90 ? 3.035 2.531 6.773 1.00 86.75 90 GLY A CA 1
ATOM 630 C C . GLY A 1 90 ? 4.312 1.834 7.214 1.00 86.75 90 GLY A C 1
ATOM 631 O O . GLY A 1 90 ? 4.845 0.983 6.499 1.00 86.75 90 GLY A O 1
ATOM 632 N N . ASP A 1 91 ? 4.783 2.212 8.396 1.00 89.56 91 ASP A N 1
ATOM 633 C CA . ASP A 1 91 ? 5.728 1.438 9.192 1.00 89.56 91 ASP A CA 1
ATOM 634 C C . ASP A 1 91 ? 4.942 0.853 10.375 1.00 89.56 91 ASP A C 1
ATOM 636 O O . ASP A 1 91 ? 4.041 1.508 10.902 1.00 89.56 91 ASP A O 1
ATOM 640 N N . PHE A 1 92 ? 5.222 -0.393 10.751 1.00 83.38 92 PHE A N 1
ATOM 641 C CA . PHE A 1 92 ? 4.534 -1.075 11.856 1.00 83.38 92 PHE A CA 1
ATOM 642 C C . PHE A 1 92 ? 5.180 -0.792 13.225 1.00 83.38 92 PHE A C 1
ATOM 644 O O . PHE A 1 92 ? 4.814 -1.433 14.215 1.00 83.38 92 PHE A O 1
ATOM 651 N N . GLN A 1 93 ? 6.150 0.125 13.277 1.00 79.62 93 GLN A N 1
ATOM 652 C CA . GLN A 1 93 ? 6.818 0.606 14.491 1.00 79.62 93 GLN A CA 1
ATOM 653 C C . GLN A 1 93 ? 6.287 1.973 14.927 1.00 79.62 93 GLN A C 1
ATOM 655 O O . GLN A 1 93 ? 6.213 2.179 16.159 1.00 79.62 93 GLN A O 1
#

Sequence (93 aa):
MKKLFAMLFMLLLLAACGTAEPVTETAVATEPTATTASAAASAATSAATSAASGEADITPATNSIEAGIARDRDWKQGAADPLITIIEYGDFQ

pLDDT: mean 72.75, std 17.89, range [43.66, 97.0]

Radius of gyration: 25.38 Å; chains: 1; bounding box: 45×49×61 Å